Protein AF-A0A0B7BXH5-F1 (afdb_monomer_lite)

InterPro domains:
  IPR007225 Exocyst complex component EXOC6/Sec15 [PTHR12702] (1-119)
  IPR048359 Exocyst complex component EXOC6/Sec15, N-terminal domain [PF20651] (1-119)

Foldseek 3Di:
DVVVVVVVVVVVVVVVVVVVVVVVVVVVVVVVVVVVVVVCVVVVVVVVVVVVVVVVVVVVVVVVVVVVLVVLCVVLVVLVVVLVVCVVVVVVVVSVVSVVCSVPPRVVSNCPDPVVVVD

pLDDT: mean 88.5, std 13.23, range [43.56, 98.06]

Organism: NCBI:txid1028688

Radius of gyration: 40.21 Å; chains: 1; bounding box: 76×22×109 Å

Secondary structure (DSSP, 8-state):
-HHHHHHHHHHHHHHHHHHHHHHHHHHHHHHHHHHHHHHHHHHHHHHHHHHHHHHHHHHHHHHHHHHHHHHHHHHHHHHHHHHHHHHHTT-HHHHHHHHHHIIIIIGGGTTTSGGGGG-

Sequence (119 aa):
ERMCNYHYQGFIDSIRELQQVSGDATKLKGEIQGLNRELQASCDPLLSKGDQLVKCRKVQKNITLAIESLSLCLPVLEMYGKLQEQMKSKRYYPALKTLEQLEHTYLPRVINHWFSQTM

Structure (mmCIF, N/CA/C/O backbone):
data_AF-A0A0B7BXH5-F1
#
_entry.id   AF-A0A0B7BXH5-F1
#
loop_
_atom_site.group_PDB
_atom_site.id
_atom_site.type_symbol
_atom_site.label_atom_id
_atom_site.label_alt_id
_atom_site.label_comp_id
_atom_site.label_asym_id
_atom_site.label_entity_id
_atom_site.label_seq_id
_atom_site.pdbx_PDB_ins_code
_atom_site.Cartn_x
_atom_site.Cartn_y
_atom_site.Cartn_z
_atom_site.occupancy
_atom_site.B_iso_or_equiv
_atom_site.auth_seq_id
_atom_site.auth_comp_id
_atom_site.auth_asym_id
_atom_site.auth_atom_id
_atom_site.pdbx_PDB_model_num
ATOM 1 N N . GLU A 1 1 ? 47.115 6.999 -71.147 1.00 51.47 1 GLU A N 1
ATOM 2 C CA . GLU A 1 1 ? 46.696 5.774 -70.420 1.00 51.47 1 GLU A CA 1
ATOM 3 C C . GLU A 1 1 ? 46.815 5.849 -68.888 1.00 51.47 1 GLU A C 1
ATOM 5 O O . GLU A 1 1 ? 45.882 5.420 -68.224 1.00 51.47 1 GLU A O 1
ATOM 10 N N . ARG A 1 2 ? 47.859 6.453 -68.286 1.00 53.56 2 ARG A N 1
ATOM 11 C CA . ARG A 1 2 ? 47.980 6.580 -66.806 1.00 53.56 2 ARG A CA 1
ATOM 12 C C . ARG A 1 2 ? 46.852 7.363 -66.106 1.00 53.56 2 ARG A C 1
ATOM 14 O O . ARG A 1 2 ? 46.469 7.003 -65.002 1.00 53.56 2 ARG A O 1
ATOM 21 N N . MET A 1 3 ? 46.299 8.394 -66.749 1.00 49.88 3 MET A N 1
ATOM 22 C CA . MET A 1 3 ? 45.228 9.230 -66.176 1.00 49.88 3 MET A CA 1
ATOM 23 C C . MET A 1 3 ? 43.885 8.485 -66.069 1.00 49.88 3 MET A C 1
ATOM 25 O O . MET A 1 3 ? 43.172 8.638 -65.087 1.00 49.88 3 MET A O 1
ATOM 29 N N . CYS A 1 4 ? 43.573 7.615 -67.038 1.00 54.88 4 CYS A N 1
ATOM 30 C CA . CYS A 1 4 ? 42.344 6.815 -67.034 1.00 54.88 4 CYS A CA 1
ATOM 31 C C . CYS A 1 4 ? 42.382 5.742 -65.930 1.00 54.88 4 CYS A C 1
ATOM 33 O O . CYS A 1 4 ? 41.395 5.516 -65.241 1.00 54.88 4 CYS A O 1
ATOM 35 N N . ASN A 1 5 ? 43.559 5.151 -65.696 1.00 58.34 5 ASN A N 1
ATOM 36 C CA . ASN A 1 5 ? 43.758 4.133 -64.663 1.00 58.34 5 ASN A CA 1
ATOM 37 C C . ASN A 1 5 ? 43.652 4.708 -63.234 1.00 58.34 5 ASN A C 1
ATOM 39 O O . ASN A 1 5 ? 43.096 4.068 -62.351 1.00 58.34 5 ASN A O 1
ATOM 43 N N . TYR A 1 6 ? 44.121 5.944 -63.015 1.00 61.28 6 TYR A N 1
ATOM 44 C CA . TYR A 1 6 ? 44.012 6.626 -61.718 1.00 61.28 6 TYR A CA 1
ATOM 45 C C . TYR A 1 6 ? 42.555 6.936 -61.332 1.00 61.28 6 TYR A C 1
ATOM 47 O O . TYR A 1 6 ? 42.151 6.686 -60.199 1.00 61.28 6 TYR A O 1
ATOM 55 N N . HIS A 1 7 ? 41.742 7.414 -62.281 1.00 62.47 7 HIS A N 1
ATOM 56 C CA . HIS A 1 7 ? 40.323 7.691 -62.029 1.00 62.47 7 HIS A CA 1
ATOM 57 C C . HIS A 1 7 ? 39.491 6.417 -61.828 1.00 62.47 7 HIS A C 1
ATOM 59 O O . HIS A 1 7 ? 38.614 6.402 -60.967 1.00 62.47 7 HIS A O 1
ATOM 65 N N . TYR A 1 8 ? 39.788 5.337 -62.559 1.00 72.25 8 TYR A N 1
ATOM 66 C CA . TYR A 1 8 ? 39.148 4.038 -62.327 1.00 72.25 8 TYR A CA 1
ATOM 67 C C . TYR A 1 8 ? 39.527 3.440 -60.969 1.00 72.25 8 TYR A C 1
ATOM 69 O O . TYR A 1 8 ? 38.656 2.919 -60.279 1.00 72.25 8 TYR A O 1
ATOM 77 N N . GLN A 1 9 ? 40.790 3.557 -60.554 1.00 78.75 9 GLN A N 1
ATOM 78 C CA . GLN A 1 9 ? 41.232 3.060 -59.253 1.00 78.75 9 GLN A CA 1
ATOM 79 C C . GLN A 1 9 ? 40.578 3.832 -58.099 1.00 78.75 9 GLN A C 1
ATOM 81 O O . GLN A 1 9 ? 40.001 3.210 -57.215 1.00 78.75 9 GLN A O 1
ATOM 86 N N . GLY A 1 10 ? 40.561 5.170 -58.157 1.00 83.38 10 GLY A N 1
ATOM 87 C CA . GLY A 1 10 ? 39.881 5.990 -57.149 1.00 83.38 10 GLY A CA 1
ATOM 88 C C . GLY A 1 10 ? 38.379 5.700 -57.055 1.00 83.38 10 GLY A C 1
ATOM 89 O O . GLY A 1 10 ? 37.837 5.615 -55.958 1.00 83.38 10 GLY A O 1
ATOM 90 N N . PHE A 1 11 ? 37.711 5.461 -58.188 1.00 85.50 11 PHE A N 1
ATOM 91 C CA . PHE A 1 11 ? 36.307 5.040 -58.211 1.00 85.50 11 PHE A CA 1
ATOM 92 C C . PHE A 1 11 ? 36.093 3.657 -57.574 1.00 85.50 11 PHE A C 1
ATOM 94 O O . PHE A 1 11 ? 35.163 3.477 -56.788 1.00 85.50 11 PHE A O 1
ATOM 101 N N . ILE A 1 12 ? 36.961 2.687 -57.880 1.00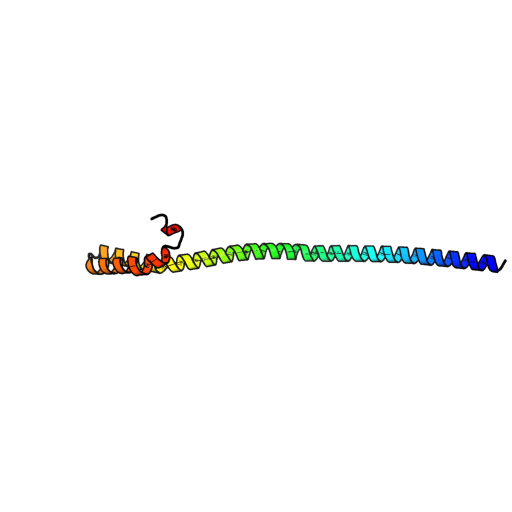 86.12 12 ILE A N 1
ATOM 102 C CA . ILE A 1 12 ? 36.919 1.345 -57.278 1.00 86.12 12 ILE A CA 1
ATOM 103 C C . ILE A 1 12 ? 37.140 1.424 -55.762 1.00 86.12 12 ILE A C 1
ATOM 105 O O . ILE A 1 12 ? 36.437 0.746 -55.011 1.00 86.12 12 ILE A O 1
ATOM 109 N N . ASP A 1 13 ? 38.072 2.259 -55.308 1.00 88.81 13 ASP A N 1
ATOM 110 C CA . ASP A 1 13 ? 38.368 2.432 -53.887 1.00 88.81 13 ASP A CA 1
ATOM 111 C C . ASP A 1 13 ? 37.196 3.105 -53.152 1.00 88.81 13 ASP A C 1
ATOM 113 O O . ASP A 1 13 ? 36.762 2.595 -52.120 1.00 88.81 13 ASP A O 1
ATOM 117 N N . SER A 1 14 ? 36.566 4.134 -53.735 1.00 91.62 14 SER A N 1
ATOM 118 C CA . SER A 1 14 ? 35.340 4.728 -53.176 1.00 91.62 14 SER A CA 1
ATOM 119 C C . SER A 1 14 ? 34.166 3.740 -53.105 1.00 91.62 14 SER A C 1
ATOM 121 O O . SER A 1 14 ? 33.393 3.770 -52.147 1.00 91.62 14 SER A O 1
ATOM 123 N N . ILE A 1 15 ? 34.019 2.833 -54.082 1.00 91.38 15 ILE A N 1
ATOM 124 C CA . ILE A 1 15 ? 32.999 1.770 -54.020 1.00 91.38 15 ILE A CA 1
ATOM 125 C C . ILE A 1 15 ? 33.296 0.795 -52.878 1.00 91.38 15 ILE A C 1
ATOM 127 O O . ILE A 1 15 ? 32.373 0.417 -52.153 1.00 91.38 15 ILE A O 1
ATOM 131 N N . ARG A 1 16 ? 34.558 0.385 -52.702 1.00 92.56 16 ARG A N 1
ATOM 132 C CA . ARG A 1 16 ? 34.954 -0.511 -51.604 1.00 92.56 16 ARG A CA 1
ATOM 133 C C . ARG A 1 16 ? 34.709 0.129 -50.241 1.00 92.56 16 ARG A C 1
ATOM 135 O O . ARG A 1 16 ? 34.159 -0.533 -49.365 1.00 92.56 16 ARG A O 1
ATOM 142 N N . GLU A 1 17 ? 35.049 1.405 -50.081 1.00 94.25 17 GLU A N 1
ATOM 143 C CA . GLU A 1 17 ? 34.768 2.158 -48.854 1.00 94.25 17 GLU A CA 1
ATOM 144 C C . GLU A 1 17 ? 33.264 2.229 -48.572 1.00 94.25 17 GLU A C 1
ATOM 146 O O . GLU A 1 17 ? 32.830 1.945 -47.457 1.00 94.25 17 GLU A O 1
ATOM 151 N N . LEU A 1 18 ? 32.438 2.519 -49.583 1.00 94.94 18 LEU A N 1
ATOM 152 C CA . LEU A 1 18 ? 30.984 2.562 -49.416 1.00 94.94 18 LEU A CA 1
ATOM 153 C C . LEU A 1 18 ? 30.401 1.187 -49.040 1.00 94.94 18 LEU A C 1
ATOM 155 O O . LEU A 1 18 ? 29.504 1.099 -48.199 1.00 94.94 18 LEU A O 1
ATOM 159 N N . GLN A 1 19 ? 30.921 0.107 -49.629 1.00 93.56 19 GLN A N 1
ATOM 160 C CA . GLN A 1 19 ? 30.547 -1.263 -49.268 1.00 93.56 19 GLN A CA 1
ATOM 161 C C . GLN A 1 19 ? 30.934 -1.594 -47.823 1.00 93.56 19 GLN A C 1
ATOM 163 O O . GLN A 1 19 ? 30.127 -2.182 -47.100 1.00 93.56 19 GLN A O 1
ATOM 168 N N . GLN A 1 20 ? 32.124 -1.182 -47.386 1.00 95.81 20 GLN A N 1
ATOM 169 C CA . GLN A 1 20 ? 32.566 -1.352 -46.004 1.00 95.81 20 GLN A CA 1
ATOM 170 C C . GLN A 1 20 ? 31.663 -0.580 -45.036 1.00 95.81 20 GLN A C 1
ATOM 172 O O . GLN A 1 20 ? 31.129 -1.176 -44.103 1.00 95.81 20 GLN A O 1
ATOM 177 N N . VAL A 1 21 ? 31.398 0.703 -45.304 1.00 96.88 21 VAL A N 1
ATOM 178 C CA . VAL A 1 21 ? 30.502 1.536 -44.484 1.00 96.88 21 VAL A CA 1
ATOM 179 C C . VAL A 1 21 ? 29.095 0.936 -44.416 1.00 96.88 21 VAL A C 1
ATOM 181 O O . VAL A 1 21 ? 28.471 0.932 -43.355 1.00 96.88 21 VAL A O 1
ATOM 184 N N . SER A 1 22 ? 28.586 0.381 -45.519 1.00 95.56 22 SER A N 1
ATOM 185 C CA . SER A 1 22 ? 27.293 -0.311 -45.532 1.00 95.56 22 SER A CA 1
ATOM 186 C C . SER A 1 22 ? 27.297 -1.580 -44.667 1.00 95.56 22 SER A C 1
ATOM 188 O O . SER A 1 22 ? 26.311 -1.845 -43.966 1.00 95.56 22 SER A O 1
ATOM 190 N N . GLY A 1 23 ? 28.393 -2.343 -44.682 1.00 96.38 23 GLY A N 1
ATOM 191 C CA . GLY A 1 23 ? 28.591 -3.502 -43.810 1.00 96.38 23 GLY A CA 1
ATOM 192 C C . GLY A 1 23 ? 28.631 -3.108 -42.333 1.00 96.38 23 GLY A C 1
ATOM 193 O O . GLY A 1 23 ? 27.884 -3.668 -41.525 1.00 96.38 23 GLY A O 1
ATOM 194 N N . ASP A 1 24 ? 29.416 -2.086 -41.999 1.00 96.75 24 ASP A N 1
ATOM 195 C CA . ASP A 1 24 ? 29.552 -1.562 -40.638 1.00 96.75 24 ASP A CA 1
ATOM 196 C C . ASP A 1 24 ? 28.221 -1.005 -40.112 1.00 96.75 24 ASP A C 1
ATOM 198 O O . ASP A 1 24 ? 27.814 -1.315 -38.990 1.00 96.75 24 ASP A O 1
ATOM 202 N N . ALA A 1 25 ? 27.472 -0.270 -40.940 1.00 97.06 25 ALA A N 1
ATOM 203 C CA . ALA A 1 25 ? 26.139 0.224 -40.592 1.00 97.06 25 ALA A CA 1
ATOM 204 C C . ALA A 1 25 ? 25.143 -0.920 -40.329 1.00 97.06 25 ALA A C 1
ATOM 206 O O . ALA A 1 25 ? 24.321 -0.841 -39.412 1.00 97.06 25 ALA A O 1
ATOM 207 N N . THR A 1 26 ? 25.223 -2.004 -41.106 1.00 96.88 26 THR A N 1
ATOM 208 C CA . THR A 1 26 ? 24.375 -3.190 -40.911 1.00 96.88 26 THR A CA 1
ATOM 209 C C . THR A 1 26 ? 24.718 -3.903 -39.606 1.00 96.88 26 THR A C 1
ATOM 211 O O . THR A 1 26 ? 23.812 -4.292 -38.863 1.00 96.88 26 THR A O 1
ATOM 214 N N . LYS A 1 27 ? 26.011 -4.024 -39.290 1.00 97.25 27 LYS A N 1
ATOM 215 C CA . LYS A 1 27 ? 26.484 -4.599 -38.028 1.00 97.25 27 LYS A CA 1
ATOM 216 C C . LYS A 1 27 ? 26.021 -3.770 -36.830 1.00 97.25 27 LYS 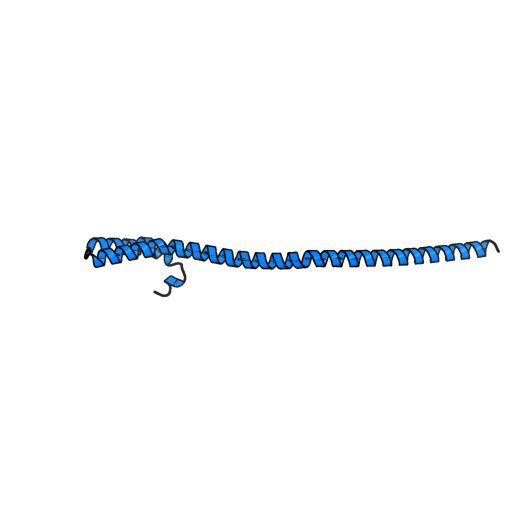A C 1
ATOM 218 O O . LYS A 1 27 ? 25.395 -4.321 -35.928 1.00 97.25 27 LYS A O 1
ATOM 223 N N . LEU A 1 28 ? 26.232 -2.454 -36.867 1.00 97.38 28 LEU A N 1
ATOM 224 C CA . LEU A 1 28 ? 25.794 -1.538 -35.813 1.00 97.38 28 LEU A CA 1
ATOM 225 C C . LEU A 1 28 ? 24.277 -1.612 -35.597 1.00 97.38 28 LEU A C 1
ATOM 227 O O . LEU A 1 28 ? 23.807 -1.669 -34.463 1.00 97.38 28 LEU A O 1
ATOM 231 N N . LYS A 1 29 ? 23.491 -1.670 -36.678 1.00 97.31 29 LYS A N 1
ATOM 232 C CA . LYS A 1 29 ? 22.039 -1.868 -36.585 1.00 97.31 29 LYS A CA 1
ATOM 233 C C . LYS A 1 29 ? 21.693 -3.178 -35.871 1.00 97.31 29 LYS A C 1
ATOM 235 O O . LYS A 1 29 ? 20.778 -3.186 -35.049 1.00 97.31 29 LYS A O 1
ATOM 240 N N . GLY A 1 30 ? 22.404 -4.264 -36.174 1.00 97.81 30 GLY A N 1
ATOM 241 C CA . GLY A 1 30 ? 22.240 -5.550 -35.495 1.00 97.81 30 GLY A CA 1
ATOM 242 C C . GLY A 1 30 ? 22.548 -5.466 -33.998 1.00 97.81 30 GLY A C 1
ATOM 243 O O . GLY A 1 30 ? 21.751 -5.934 -33.186 1.00 97.81 30 GLY A O 1
ATOM 244 N N . GLU A 1 31 ? 23.647 -4.807 -33.630 1.00 97.69 31 GLU A N 1
ATOM 245 C CA . GLU A 1 31 ? 24.043 -4.590 -32.232 1.00 97.69 31 GLU A CA 1
ATOM 246 C C . GLU A 1 31 ? 23.008 -3.753 -31.467 1.00 97.69 31 GLU A C 1
ATOM 248 O O . GLU A 1 31 ? 22.577 -4.150 -30.386 1.00 97.69 31 GLU A O 1
ATOM 253 N N . ILE A 1 32 ? 22.521 -2.654 -32.056 1.00 97.62 32 ILE A N 1
ATOM 254 C CA . ILE A 1 32 ? 21.464 -1.817 -31.461 1.00 97.62 32 ILE A CA 1
ATOM 255 C C . ILE A 1 32 ? 20.178 -2.627 -31.251 1.00 97.62 32 ILE A C 1
ATOM 257 O O . ILE A 1 32 ? 19.533 -2.515 -30.208 1.00 97.62 32 ILE A O 1
ATOM 261 N N . GLN A 1 33 ? 19.793 -3.458 -32.223 1.00 97.81 33 GLN A N 1
ATOM 262 C CA . GLN A 1 33 ? 18.615 -4.317 -32.095 1.00 97.81 33 GLN A CA 1
ATOM 263 C C . GLN A 1 33 ? 18.788 -5.382 -31.005 1.00 97.81 33 GLN A C 1
ATOM 265 O O . GLN A 1 33 ? 17.826 -5.661 -30.287 1.00 97.81 33 GLN A O 1
ATOM 270 N N . GLY A 1 34 ? 19.986 -5.958 -30.868 1.00 97.88 34 GLY A N 1
ATOM 271 C CA . GLY A 1 34 ? 20.328 -6.893 -29.794 1.00 97.88 34 GLY A CA 1
ATOM 272 C C . GLY A 1 34 ? 20.225 -6.236 -28.421 1.00 97.88 34 GLY A C 1
ATOM 273 O O . GLY A 1 34 ? 19.443 -6.687 -27.585 1.00 97.88 34 GLY A O 1
ATOM 274 N N . LEU A 1 35 ? 20.905 -5.101 -28.242 1.00 97.25 35 LEU A N 1
ATOM 275 C CA . LEU A 1 35 ? 20.880 -4.326 -27.002 1.00 97.25 35 LEU A CA 1
ATOM 276 C C . LEU A 1 35 ? 19.451 -3.921 -26.621 1.00 97.25 35 LEU A C 1
ATOM 278 O O . LEU A 1 35 ? 19.051 -4.051 -25.469 1.00 97.25 35 LEU A O 1
ATOM 282 N N . ASN A 1 36 ? 18.649 -3.469 -27.590 1.00 96.75 36 ASN A N 1
ATOM 283 C CA . ASN A 1 36 ? 17.257 -3.110 -27.337 1.00 96.75 36 ASN A CA 1
ATOM 284 C C . ASN A 1 36 ? 16.431 -4.310 -26.846 1.00 96.75 36 ASN A C 1
ATOM 286 O O . ASN A 1 36 ? 15.596 -4.147 -25.959 1.00 96.75 36 ASN A O 1
ATOM 290 N N . ARG A 1 37 ? 16.652 -5.515 -27.389 1.00 97.50 37 ARG A N 1
ATOM 291 C CA . ARG A 1 37 ? 15.957 -6.730 -26.925 1.00 97.50 37 ARG A CA 1
ATOM 292 C C . ARG A 1 37 ? 16.374 -7.113 -25.510 1.00 97.50 37 ARG A C 1
ATOM 294 O O . ARG A 1 37 ? 15.509 -7.445 -24.708 1.00 97.50 37 ARG A O 1
ATOM 301 N N . GLU A 1 38 ? 17.663 -7.046 -25.194 1.00 97.19 38 GLU A N 1
ATOM 302 C CA . GLU A 1 38 ? 18.171 -7.319 -23.842 1.00 97.19 38 GLU A CA 1
ATOM 303 C C . GLU A 1 38 ? 17.647 -6.298 -22.824 1.00 97.19 38 GLU A C 1
ATOM 305 O O . GLU A 1 38 ? 17.217 -6.655 -21.722 1.00 97.19 38 GLU A O 1
ATOM 310 N N . LEU A 1 39 ? 17.606 -5.023 -23.216 1.00 96.88 39 LEU A N 1
ATOM 311 C CA . LEU A 1 39 ? 17.037 -3.961 -22.398 1.00 96.88 39 LEU A CA 1
ATOM 312 C C . LEU A 1 39 ? 15.544 -4.200 -22.152 1.00 96.88 39 LEU A C 1
ATOM 314 O O . LEU A 1 39 ? 15.108 -4.163 -21.008 1.00 96.88 39 LEU A O 1
ATOM 318 N N . GLN A 1 40 ? 14.764 -4.516 -23.187 1.00 96.44 40 GLN A N 1
ATOM 319 C CA . GLN A 1 40 ? 13.341 -4.838 -23.029 1.00 96.44 40 GLN A CA 1
ATOM 320 C C . GLN A 1 40 ? 13.137 -6.065 -22.132 1.00 96.44 40 GLN A C 1
ATOM 322 O O . GLN A 1 40 ? 12.369 -6.001 -21.176 1.00 96.44 40 GLN A O 1
ATOM 327 N N . ALA A 1 41 ? 13.902 -7.137 -22.353 1.00 96.25 41 ALA A N 1
ATOM 328 C CA . ALA A 1 41 ? 13.822 -8.356 -21.551 1.00 96.25 41 ALA A CA 1
ATOM 329 C C . ALA A 1 41 ? 14.139 -8.126 -20.062 1.00 96.25 41 ALA A C 1
ATOM 331 O O . ALA A 1 41 ? 13.582 -8.812 -19.204 1.00 96.25 41 ALA A O 1
ATOM 332 N N . SER A 1 42 ? 15.009 -7.164 -19.738 1.00 95.69 42 SER A N 1
ATOM 333 C CA . SER A 1 42 ? 15.308 -6.785 -18.349 1.00 95.69 42 SER A CA 1
ATOM 334 C C . SER A 1 42 ? 14.312 -5.770 -17.767 1.00 95.69 42 SER A C 1
ATOM 336 O O . SER A 1 42 ? 13.993 -5.838 -16.577 1.00 95.69 42 SER A O 1
ATOM 338 N N . CYS A 1 43 ? 13.765 -4.870 -18.586 1.00 96.81 43 CYS A N 1
ATOM 339 C CA . CYS A 1 43 ? 12.775 -3.874 -18.175 1.00 96.81 43 CYS A CA 1
ATOM 340 C C . CYS A 1 43 ? 11.376 -4.464 -17.945 1.00 96.81 43 CYS A C 1
ATOM 342 O O . CYS A 1 43 ? 10.725 -4.093 -16.969 1.00 96.81 43 CYS A O 1
ATOM 344 N N . ASP A 1 44 ? 10.911 -5.389 -18.782 1.00 96.31 44 ASP A N 1
ATOM 345 C CA . ASP A 1 44 ? 9.574 -5.992 -18.685 1.00 96.31 44 ASP A CA 1
ATOM 346 C C . ASP A 1 44 ? 9.252 -6.590 -17.298 1.00 96.31 44 ASP A C 1
ATOM 348 O O . ASP A 1 44 ? 8.217 -6.242 -16.710 1.00 96.31 44 ASP A O 1
ATOM 352 N N . PRO A 1 45 ? 10.110 -7.442 -16.695 1.00 96.12 45 PRO A N 1
ATOM 353 C CA . PRO A 1 45 ? 9.848 -7.957 -15.355 1.00 96.12 45 PRO A CA 1
ATOM 354 C C . PRO A 1 45 ? 9.900 -6.853 -14.293 1.00 96.12 45 PRO A C 1
ATOM 356 O O . PRO A 1 45 ? 9.145 -6.916 -13.319 1.00 96.12 45 PRO A O 1
ATOM 359 N N . LEU A 1 46 ? 10.743 -5.830 -14.471 1.00 96.88 46 LEU A N 1
ATOM 360 C CA . LEU A 1 46 ? 10.830 -4.699 -13.548 1.00 96.88 46 LEU A CA 1
ATOM 361 C C . LEU A 1 46 ? 9.545 -3.863 -13.565 1.00 96.88 46 LEU A C 1
ATOM 363 O O . LEU A 1 46 ? 9.031 -3.526 -12.498 1.00 96.88 46 LEU A O 1
ATOM 367 N N . LEU A 1 47 ? 8.990 -3.588 -14.747 1.00 96.81 47 LEU A N 1
ATOM 368 C CA . LEU A 1 47 ? 7.707 -2.897 -14.903 1.00 96.81 47 LEU A CA 1
ATOM 369 C C . LEU A 1 47 ? 6.573 -3.697 -14.255 1.00 96.81 47 LEU A C 1
ATOM 371 O O . LEU A 1 47 ? 5.820 -3.157 -13.444 1.00 96.81 47 LEU A O 1
ATOM 375 N N . SER A 1 48 ? 6.523 -5.010 -14.504 1.00 96.69 48 SER A N 1
ATOM 376 C CA . SER A 1 48 ? 5.547 -5.908 -13.871 1.00 96.69 48 SER A CA 1
ATOM 377 C C . SER A 1 48 ? 5.651 -5.899 -12.338 1.00 96.69 48 SER A C 1
ATOM 379 O O . SER A 1 48 ? 4.639 -5.846 -11.628 1.00 96.69 48 SER A O 1
ATOM 381 N N . LYS A 1 49 ? 6.873 -5.891 -11.790 1.00 97.06 49 LYS A N 1
ATOM 382 C CA . LYS A 1 49 ? 7.099 -5.753 -10.342 1.00 97.06 49 LYS A CA 1
ATOM 383 C C . LYS A 1 49 ? 6.713 -4.372 -9.819 1.00 97.06 49 LYS A C 1
ATOM 385 O O . LYS A 1 49 ? 6.153 -4.290 -8.725 1.00 97.06 49 LYS A O 1
ATOM 390 N N . GLY A 1 50 ? 6.947 -3.317 -10.594 1.00 97.75 50 GLY A N 1
ATOM 391 C CA . GLY A 1 50 ? 6.474 -1.965 -10.302 1.00 97.75 50 GLY A CA 1
ATOM 392 C C . GLY A 1 50 ? 4.953 -1.913 -10.151 1.00 97.75 50 GLY A C 1
ATOM 393 O O . GLY A 1 50 ? 4.452 -1.440 -9.129 1.00 97.75 50 GLY A O 1
ATOM 394 N N . ASP A 1 51 ? 4.215 -2.500 -11.092 1.00 97.56 51 ASP A N 1
ATOM 395 C CA . ASP A 1 51 ? 2.750 -2.572 -11.036 1.00 97.56 51 ASP A CA 1
ATOM 396 C C . ASP A 1 51 ? 2.248 -3.369 -9.827 1.00 97.56 51 ASP A C 1
ATOM 398 O O . ASP A 1 51 ? 1.302 -2.962 -9.140 1.00 97.56 51 ASP A O 1
ATOM 402 N N . GLN A 1 52 ? 2.894 -4.500 -9.524 1.00 97.38 52 GLN A N 1
ATOM 403 C CA . GLN A 1 52 ? 2.594 -5.288 -8.322 1.00 97.38 52 GLN A CA 1
ATOM 404 C C . GLN A 1 52 ? 2.825 -4.469 -7.047 1.00 97.38 52 GLN A C 1
ATOM 406 O O . GLN A 1 52 ? 1.992 -4.503 -6.137 1.00 97.38 52 GLN A O 1
ATOM 411 N N . LEU A 1 53 ? 3.909 -3.693 -6.985 1.00 98.06 53 LEU A N 1
ATOM 412 C CA . LEU A 1 53 ? 4.218 -2.835 -5.845 1.00 98.06 53 LEU A CA 1
ATOM 413 C C . LEU A 1 53 ? 3.171 -1.731 -5.666 1.00 98.06 53 LEU A C 1
ATOM 415 O O . LEU A 1 53 ? 2.731 -1.490 -4.541 1.00 98.06 53 LEU A O 1
ATOM 419 N N . VAL A 1 54 ? 2.727 -1.089 -6.750 1.00 97.88 54 VAL A N 1
ATOM 420 C CA . VAL A 1 54 ? 1.665 -0.069 -6.696 1.00 97.88 54 VAL A CA 1
ATOM 421 C C . VAL A 1 54 ? 0.362 -0.670 -6.161 1.00 97.88 54 VAL A C 1
ATOM 423 O O . VAL A 1 54 ? -0.257 -0.099 -5.257 1.00 97.88 54 VAL A O 1
ATOM 426 N N . LYS A 1 55 ? -0.032 -1.854 -6.650 1.00 97.56 55 LYS A N 1
ATOM 427 C CA . LYS A 1 55 ? -1.211 -2.577 -6.143 1.00 97.56 55 LYS A CA 1
ATOM 428 C C . LYS A 1 55 ? -1.064 -2.920 -4.659 1.00 97.56 55 LYS A C 1
ATOM 430 O O . LYS A 1 55 ? -1.986 -2.665 -3.885 1.00 97.56 55 LYS A O 1
ATOM 435 N N . CYS A 1 56 ? 0.097 -3.429 -4.252 1.00 97.81 56 CYS A N 1
ATOM 436 C CA . CYS A 1 56 ? 0.386 -3.764 -2.859 1.00 97.81 56 CYS A CA 1
ATOM 437 C C . CYS A 1 56 ? 0.296 -2.529 -1.948 1.00 97.81 56 CYS A C 1
ATOM 439 O O . CYS A 1 56 ? -0.384 -2.569 -0.926 1.00 97.81 56 CYS A O 1
ATOM 441 N N . ARG A 1 57 ? 0.866 -1.389 -2.361 1.00 97.88 57 ARG A N 1
ATOM 442 C CA . ARG A 1 57 ? 0.770 -0.119 -1.618 1.00 97.88 57 ARG A CA 1
ATOM 443 C C . ARG A 1 57 ? -0.667 0.373 -1.469 1.00 97.88 57 ARG A C 1
ATOM 445 O O . ARG A 1 57 ? -1.019 0.908 -0.420 1.00 97.88 57 ARG A O 1
ATOM 452 N N . LYS A 1 58 ? -1.517 0.179 -2.484 1.00 97.81 58 LYS A N 1
ATOM 453 C CA . LYS A 1 58 ? -2.948 0.502 -2.381 1.00 97.81 58 LYS A CA 1
ATOM 454 C C . LYS A 1 58 ? -3.633 -0.357 -1.316 1.00 97.81 58 LYS A C 1
ATOM 456 O O . LYS A 1 58 ? -4.362 0.176 -0.485 1.00 97.81 58 LYS A O 1
ATOM 461 N N . VAL A 1 59 ? -3.370 -1.664 -1.317 1.00 97.88 59 VAL A N 1
ATOM 462 C CA . VAL A 1 59 ? -3.901 -2.585 -0.299 1.00 97.88 59 VAL A CA 1
ATOM 463 C C . VAL A 1 59 ? -3.386 -2.210 1.089 1.00 97.88 59 VAL A C 1
ATOM 465 O O . VAL A 1 59 ? -4.183 -2.089 2.011 1.00 97.88 59 VAL A O 1
ATOM 468 N N . GLN A 1 60 ? -2.090 -1.933 1.228 1.00 97.94 60 GLN A N 1
ATOM 469 C CA . GLN A 1 60 ? -1.492 -1.483 2.483 1.00 97.94 60 GLN A CA 1
ATOM 470 C C . GLN A 1 60 ? -2.169 -0.214 3.009 1.00 97.94 60 GLN A C 1
ATOM 472 O O . GLN A 1 60 ? -2.549 -0.174 4.174 1.00 97.94 60 GLN A O 1
ATOM 477 N N . LYS A 1 61 ? -2.391 0.793 2.153 1.00 97.75 61 LYS A N 1
ATOM 478 C CA . LYS A 1 61 ? -3.104 2.018 2.538 1.00 97.75 61 LYS A CA 1
ATOM 479 C C . LYS A 1 61 ? -4.515 1.713 3.044 1.00 97.75 61 LYS A C 1
ATOM 481 O O . LYS A 1 61 ? -4.921 2.253 4.067 1.00 97.75 61 LYS A O 1
ATOM 486 N N . ASN A 1 62 ? -5.248 0.837 2.358 1.00 96.50 62 ASN A N 1
ATOM 487 C CA . ASN A 1 62 ? -6.584 0.430 2.794 1.00 96.50 62 ASN A CA 1
ATOM 488 C C . ASN A 1 62 ? -6.546 -0.282 4.155 1.00 96.50 62 ASN A C 1
ATOM 490 O O . ASN A 1 62 ? -7.397 -0.018 4.999 1.00 96.50 62 ASN A O 1
ATOM 494 N N . ILE A 1 63 ? -5.551 -1.145 4.380 1.00 97.19 63 ILE A N 1
ATOM 495 C CA . ILE A 1 63 ? -5.347 -1.828 5.664 1.00 97.19 63 ILE A CA 1
ATOM 496 C C . ILE A 1 63 ? -5.063 -0.808 6.771 1.00 97.19 63 ILE A C 1
ATOM 498 O O . ILE A 1 63 ? -5.696 -0.875 7.819 1.00 97.19 63 ILE A O 1
ATOM 502 N N . THR A 1 64 ? -4.173 0.161 6.545 1.00 96.69 64 THR A N 1
ATOM 503 C CA . THR A 1 64 ? -3.882 1.220 7.523 1.00 96.69 64 THR A CA 1
ATOM 504 C C . THR A 1 64 ? -5.140 2.011 7.884 1.00 96.69 64 THR A C 1
ATOM 506 O O . THR A 1 64 ? -5.445 2.146 9.064 1.00 96.69 64 THR A O 1
ATOM 509 N N . LEU A 1 65 ? -5.926 2.441 6.890 1.00 92.44 65 LEU A N 1
ATOM 510 C CA . LEU A 1 65 ? -7.183 3.165 7.127 1.00 92.44 65 LEU A CA 1
ATOM 511 C C . LEU A 1 65 ? -8.205 2.326 7.914 1.00 92.44 65 LEU A C 1
ATOM 513 O O . LEU A 1 65 ? -8.933 2.854 8.758 1.00 92.44 65 LEU A O 1
ATOM 517 N N . ALA A 1 66 ? -8.263 1.017 7.653 1.00 92.25 66 ALA A N 1
ATOM 518 C CA . ALA A 1 66 ? -9.112 0.103 8.406 1.00 92.25 66 ALA A CA 1
ATOM 519 C C . ALA A 1 66 ? -8.641 -0.033 9.861 1.00 92.25 66 ALA A C 1
ATOM 521 O O . ALA A 1 66 ? -9.465 0.042 10.769 1.00 92.25 66 ALA A O 1
ATOM 522 N N . ILE A 1 67 ? -7.333 -0.172 10.097 1.00 94.62 67 ILE A N 1
ATOM 523 C CA . ILE A 1 67 ? -6.753 -0.233 11.448 1.00 94.62 67 ILE A CA 1
ATOM 524 C C . ILE A 1 67 ? -7.050 1.054 12.219 1.00 94.62 67 ILE A C 1
ATOM 526 O O . ILE A 1 67 ? -7.486 0.985 13.367 1.00 94.62 67 ILE A O 1
ATOM 530 N N . GLU A 1 68 ? -6.863 2.218 11.599 1.00 91.12 68 GLU A N 1
ATOM 531 C CA . GLU A 1 68 ? -7.163 3.517 12.211 1.00 91.12 68 GLU A CA 1
ATOM 532 C C . GLU A 1 68 ? -8.646 3.626 12.587 1.00 91.12 68 GLU A C 1
ATOM 534 O O . GLU A 1 68 ? -8.976 3.966 13.724 1.00 91.12 68 GLU A O 1
ATOM 539 N N . SER A 1 69 ? -9.543 3.244 11.673 1.00 88.31 69 SER A N 1
ATOM 540 C CA . SER A 1 69 ? -10.992 3.252 11.920 1.00 88.31 69 SER A CA 1
ATOM 541 C C . SER A 1 69 ? -11.388 2.295 13.051 1.00 88.31 69 SER A C 1
ATOM 543 O O . SER A 1 69 ? -12.172 2.657 13.927 1.00 88.31 69 SER A O 1
ATOM 545 N N . LEU A 1 70 ? -10.825 1.083 13.081 1.00 89.94 70 LEU A N 1
ATOM 546 C CA . LEU A 1 70 ? -11.077 0.108 14.147 1.00 89.94 70 LEU A CA 1
ATOM 547 C C . LEU A 1 70 ? -10.538 0.588 15.498 1.00 89.94 70 LEU A C 1
ATOM 549 O O . LEU A 1 70 ? -11.207 0.433 16.518 1.00 89.94 70 LEU A O 1
ATOM 553 N N . SER A 1 71 ? -9.366 1.221 15.502 1.00 91.12 71 SER A N 1
ATOM 554 C CA . SER A 1 71 ? -8.746 1.776 16.711 1.00 91.12 71 SER A CA 1
ATOM 555 C C . SER A 1 71 ? -9.594 2.893 17.320 1.00 91.12 71 SER A C 1
ATOM 557 O O . SER A 1 71 ? -9.696 2.991 18.541 1.00 91.12 71 SER A O 1
ATOM 559 N N . LEU A 1 72 ? -10.259 3.699 16.486 1.00 88.38 72 LEU A N 1
ATOM 560 C CA . LEU A 1 72 ? -11.220 4.707 16.941 1.00 88.38 72 LEU A CA 1
ATOM 561 C C . LEU A 1 72 ? -12.489 4.084 17.543 1.00 88.38 72 LEU A C 1
ATOM 563 O O . LEU A 1 72 ? -13.048 4.634 18.491 1.00 88.38 72 LEU A O 1
ATOM 567 N N . CYS A 1 73 ? -12.926 2.931 17.029 1.00 88.69 73 CYS A N 1
ATOM 568 C CA . CYS A 1 73 ? -14.115 2.229 17.520 1.00 88.69 73 CYS A CA 1
ATOM 569 C C . CYS A 1 73 ? -13.877 1.469 18.829 1.00 88.69 73 CYS A C 1
ATOM 571 O O . CYS A 1 73 ? -14.810 1.306 19.614 1.00 88.69 73 CYS A O 1
ATOM 573 N N . L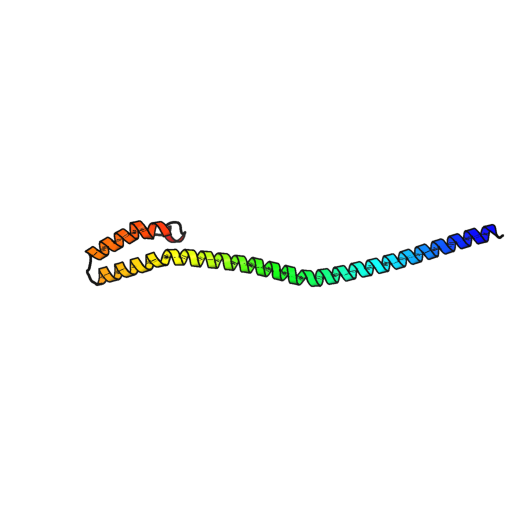EU A 1 74 ? -12.650 1.006 19.080 1.00 91.62 74 LEU A N 1
ATOM 574 C CA . LEU A 1 74 ? -12.302 0.209 20.259 1.00 91.62 74 LEU A CA 1
ATOM 575 C C . LEU A 1 74 ? -12.764 0.837 21.594 1.00 91.62 74 LEU A C 1
ATOM 577 O O . LEU A 1 74 ? -13.508 0.172 22.316 1.00 91.62 74 LEU A O 1
ATOM 581 N N . PRO A 1 75 ? -12.450 2.109 21.917 1.00 90.75 75 PRO A N 1
ATOM 582 C CA . PRO A 1 75 ? -12.896 2.714 23.172 1.00 90.75 75 PRO A CA 1
ATOM 583 C C . PRO A 1 75 ? -14.421 2.877 23.256 1.00 90.75 75 PRO A C 1
ATOM 585 O O . PRO A 1 75 ? -14.980 2.829 24.350 1.00 90.75 75 PRO A O 1
ATOM 588 N N . VAL A 1 76 ? -15.116 3.043 22.123 1.00 91.25 76 VAL A N 1
ATOM 589 C CA . VAL A 1 76 ? -16.590 3.081 22.092 1.00 91.25 76 VAL A CA 1
ATOM 590 C C . VAL A 1 76 ? -17.152 1.726 22.516 1.00 91.25 76 VAL A C 1
ATOM 592 O O . VAL A 1 76 ? -18.036 1.665 23.370 1.00 91.25 76 VAL A O 1
ATOM 595 N N . LEU A 1 77 ? -16.615 0.641 21.951 1.00 91.12 77 LEU A N 1
ATOM 596 C CA . LEU A 1 77 ? -17.036 -0.726 22.255 1.00 91.12 77 LEU A CA 1
ATOM 597 C C . LEU A 1 77 ? -16.730 -1.108 23.707 1.00 91.12 77 LEU A C 1
ATOM 599 O O . LEU A 1 77 ? -17.579 -1.698 24.372 1.00 91.12 77 LEU A O 1
ATOM 603 N N . GLU A 1 78 ? -15.561 -0.730 24.224 1.00 92.75 78 GLU A N 1
ATOM 604 C CA . GLU A 1 78 ? -15.190 -0.954 25.626 1.00 92.75 78 GLU A CA 1
ATOM 605 C C . GLU A 1 78 ? -16.136 -0.226 26.590 1.00 92.75 78 GLU A C 1
ATOM 607 O O . GLU A 1 78 ? -16.650 -0.821 27.543 1.00 92.75 78 GLU A O 1
ATOM 612 N N . MET A 1 79 ? -16.422 1.051 26.325 1.00 91.25 79 MET A N 1
ATOM 613 C CA . MET A 1 79 ? -17.330 1.848 27.152 1.00 91.25 79 MET A CA 1
ATOM 614 C C . MET A 1 79 ? -18.774 1.347 27.070 1.00 91.25 79 MET A C 1
ATOM 616 O O . MET A 1 79 ? -19.468 1.304 28.089 1.00 91.25 79 MET A O 1
ATOM 620 N N . TYR A 1 80 ? -19.215 0.903 25.892 1.00 92.50 80 TYR A N 1
ATOM 621 C CA . TYR A 1 80 ? -20.512 0.255 25.724 1.00 92.50 80 TYR A CA 1
ATOM 622 C C . TYR A 1 80 ? -20.592 -1.078 26.488 1.00 92.50 80 TYR A C 1
ATOM 624 O O . TYR A 1 80 ? -21.580 -1.339 27.175 1.00 92.50 80 TYR A O 1
ATOM 632 N N . GLY A 1 81 ? -19.537 -1.896 26.451 1.00 94.00 81 GLY A N 1
ATOM 633 C CA . GLY A 1 81 ? -19.447 -3.125 27.245 1.00 94.00 81 GLY A CA 1
ATOM 634 C C . GLY A 1 81 ? -19.550 -2.849 28.748 1.00 94.00 81 GLY A C 1
ATOM 635 O O . GLY A 1 81 ? -20.342 -3.484 29.450 1.00 94.00 81 GLY A O 1
ATOM 636 N N . LYS A 1 82 ? -18.834 -1.828 29.231 1.00 94.31 82 LYS A N 1
ATOM 637 C CA . LYS A 1 82 ? -18.914 -1.361 30.623 1.00 94.31 82 LYS A CA 1
ATOM 638 C C . LYS A 1 82 ? -20.326 -0.902 31.001 1.00 94.31 82 LYS A C 1
ATOM 640 O O . LYS A 1 82 ? -20.810 -1.245 32.081 1.00 94.31 82 LYS A O 1
ATOM 645 N N . LEU A 1 83 ? -20.998 -0.159 30.120 1.00 94.44 83 LEU A N 1
ATOM 646 C CA . LEU A 1 83 ? -22.386 0.264 30.313 1.00 94.44 83 LEU A CA 1
ATOM 647 C C . LEU A 1 83 ? -23.310 -0.954 30.466 1.00 94.44 83 LEU A C 1
ATOM 649 O O . LEU A 1 83 ? -24.085 -1.023 31.423 1.00 94.44 83 LEU A O 1
ATOM 653 N N . GLN A 1 84 ? -23.196 -1.939 29.571 1.00 95.12 84 GLN A N 1
ATOM 654 C CA . GLN A 1 84 ? -23.996 -3.164 29.641 1.00 95.12 84 GLN A CA 1
ATOM 655 C C . GLN A 1 84 ? -23.779 -3.924 30.960 1.00 95.12 84 GLN A C 1
ATOM 657 O O . GLN A 1 84 ? -24.741 -4.414 31.554 1.00 95.12 84 GLN A O 1
ATOM 662 N N . GLU A 1 85 ? -22.542 -4.012 31.452 1.00 96.19 85 GLU A N 1
ATOM 663 C CA . GLU A 1 85 ? -22.230 -4.675 32.723 1.00 96.19 85 GLU A CA 1
ATOM 664 C C . GLU A 1 85 ? -22.812 -3.930 33.936 1.00 96.19 85 GLU A C 1
ATOM 666 O O . GLU A 1 85 ? -23.386 -4.547 34.843 1.00 96.19 85 GLU A O 1
ATOM 671 N N . GLN A 1 86 ? -22.737 -2.596 33.938 1.00 94.75 86 GLN A N 1
ATOM 672 C CA . GLN A 1 86 ? -23.343 -1.764 34.982 1.00 94.75 86 GLN A CA 1
ATOM 673 C C . GLN A 1 86 ? -24.870 -1.898 34.999 1.00 94.75 86 GLN A C 1
ATOM 675 O O . GLN A 1 86 ? -25.458 -2.006 36.081 1.00 94.75 86 GLN A O 1
ATOM 680 N N . MET A 1 87 ? -25.505 -1.957 33.823 1.00 93.00 87 MET A N 1
ATOM 681 C CA . MET A 1 87 ? -26.944 -2.201 33.694 1.00 93.00 87 MET A CA 1
ATOM 682 C C . MET A 1 87 ? -27.334 -3.589 34.214 1.00 93.00 87 MET A C 1
ATOM 684 O O . MET A 1 87 ? -28.260 -3.695 35.019 1.00 93.00 87 MET A O 1
ATOM 688 N N . LYS A 1 88 ? -26.595 -4.645 33.839 1.00 95.62 88 LYS A N 1
ATOM 689 C CA . LYS A 1 88 ? -26.811 -6.013 34.356 1.00 95.62 88 LYS A CA 1
ATOM 690 C C . LYS A 1 88 ? -26.668 -6.084 35.877 1.00 95.62 88 LYS A C 1
ATOM 692 O O . LYS A 1 88 ? -27.451 -6.754 36.545 1.00 95.62 88 LYS A O 1
ATOM 697 N N . SER A 1 89 ? -25.718 -5.333 36.428 1.00 95.69 89 SER A N 1
ATOM 698 C CA . SER A 1 89 ? -25.471 -5.233 37.871 1.00 95.69 89 SER A CA 1
ATOM 699 C C . SER A 1 89 ? -26.454 -4.307 38.607 1.00 95.69 89 SER A C 1
ATOM 701 O O . SER A 1 89 ? -26.254 -4.035 39.790 1.00 95.69 89 SER A O 1
ATOM 703 N N . LYS A 1 90 ? -27.490 -3.783 37.926 1.00 94.56 90 LYS A N 1
ATOM 704 C CA . LYS A 1 90 ? -28.485 -2.820 38.446 1.00 94.56 90 LYS A CA 1
ATOM 705 C C . LYS A 1 90 ? -27.879 -1.530 39.021 1.00 94.56 90 LYS A C 1
ATOM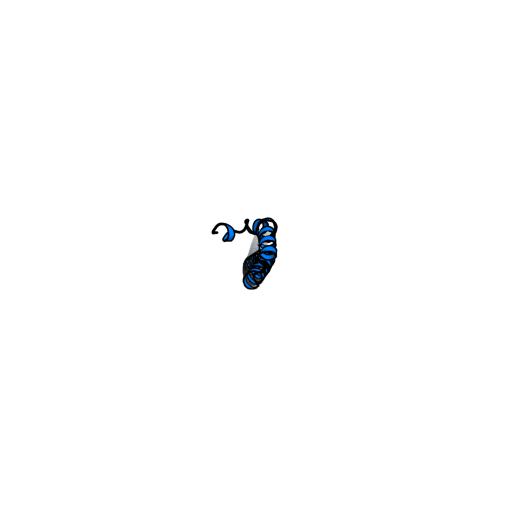 707 O O . LYS A 1 90 ? -28.510 -0.825 39.807 1.00 94.56 90 LYS A O 1
ATOM 712 N N . ARG A 1 91 ? -26.653 -1.183 38.617 1.00 93.50 91 ARG A N 1
ATOM 713 C CA . ARG A 1 91 ? -25.967 0.060 39.000 1.00 93.50 91 ARG A CA 1
ATOM 714 C C . ARG A 1 91 ? -26.362 1.174 38.032 1.00 93.50 91 ARG A C 1
ATOM 716 O O . ARG A 1 91 ? -25.544 1.640 37.242 1.00 93.50 91 ARG A O 1
ATOM 723 N N . TYR A 1 92 ? -27.625 1.593 38.091 1.00 92.25 92 TYR A N 1
ATOM 724 C CA . TYR A 1 92 ? -28.202 2.513 37.104 1.00 92.25 92 TYR A CA 1
ATOM 725 C C . TYR A 1 92 ? -27.569 3.905 37.110 1.00 92.25 92 TYR A C 1
ATOM 727 O O . TYR A 1 92 ? -27.382 4.483 36.050 1.00 92.25 92 TYR A O 1
ATOM 735 N N . TYR A 1 93 ? -27.175 4.427 38.273 1.00 92.94 93 TYR A N 1
ATOM 736 C CA . TYR A 1 93 ? -26.538 5.744 38.342 1.00 92.94 93 TYR A CA 1
ATOM 737 C C . TYR A 1 93 ? -25.138 5.765 37.682 1.00 92.94 93 TYR A C 1
ATOM 739 O O . TYR A 1 93 ? -24.908 6.596 36.802 1.00 92.94 93 TYR A O 1
ATOM 747 N N . PRO A 1 94 ? -24.217 4.821 37.984 1.00 93.06 94 PRO A N 1
ATOM 748 C CA . PRO A 1 94 ? -22.979 4.663 37.214 1.00 93.06 94 PRO A CA 1
ATOM 749 C C . PRO A 1 94 ? -23.191 4.379 35.722 1.00 93.06 94 PRO A C 1
ATOM 751 O O . PRO A 1 94 ? -22.412 4.872 34.905 1.00 93.06 94 PRO A O 1
ATOM 754 N N . ALA A 1 95 ? -24.230 3.611 35.373 1.00 94.50 95 ALA A N 1
ATOM 755 C CA . ALA A 1 95 ? -24.610 3.357 33.984 1.00 94.50 95 ALA A CA 1
ATOM 756 C C . ALA A 1 95 ? -24.986 4.656 33.264 1.00 94.50 95 ALA A C 1
ATOM 758 O O . ALA A 1 95 ? -24.439 4.939 32.204 1.00 94.50 95 ALA A O 1
ATOM 759 N N . LEU A 1 96 ? -25.827 5.494 33.874 1.00 93.44 96 LEU A N 1
ATOM 760 C CA . LEU A 1 96 ? -26.235 6.777 33.301 1.00 93.44 96 LEU A CA 1
ATOM 761 C C . LEU A 1 96 ? -25.028 7.689 33.039 1.00 93.44 96 LEU A C 1
ATOM 763 O O . LEU A 1 96 ? -24.894 8.248 31.957 1.00 93.44 96 LEU A O 1
ATOM 767 N N . LYS A 1 97 ? -24.096 7.761 33.997 1.00 93.25 97 LYS A N 1
ATOM 768 C CA . LYS A 1 97 ? -22.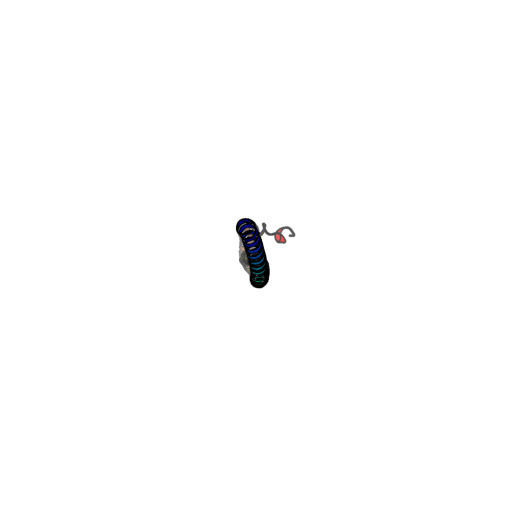864 8.550 33.851 1.00 93.25 97 LYS A CA 1
ATOM 769 C C . LYS A 1 97 ? -21.942 8.008 32.751 1.00 93.25 97 LYS A C 1
ATOM 771 O O . LYS A 1 97 ? -21.275 8.767 32.057 1.00 93.25 97 LYS A O 1
ATOM 776 N N . THR A 1 98 ? -21.891 6.686 32.591 1.00 91.69 98 THR A N 1
ATOM 777 C CA . THR A 1 98 ? -21.105 6.033 31.531 1.00 91.69 98 THR A CA 1
ATOM 778 C C . THR A 1 98 ? -21.739 6.266 30.157 1.00 91.69 98 THR A C 1
ATOM 780 O O . THR A 1 98 ? -21.011 6.477 29.190 1.00 91.69 98 THR A O 1
ATOM 783 N N . LEU A 1 99 ? -23.074 6.292 30.077 1.00 91.94 99 LEU A N 1
ATOM 784 C CA . LEU A 1 99 ? -23.825 6.631 28.867 1.00 91.94 99 LEU A CA 1
ATOM 785 C C . LEU A 1 99 ? -23.596 8.091 28.446 1.00 91.94 99 LEU A C 1
ATOM 787 O O . LEU A 1 99 ? -23.265 8.336 27.292 1.00 91.94 99 LEU A O 1
ATOM 791 N N . GLU A 1 100 ? -23.682 9.035 29.384 1.00 90.81 100 GLU A N 1
ATOM 792 C CA . GLU A 1 100 ? -23.394 10.456 29.135 1.00 90.81 100 GLU A CA 1
ATOM 793 C C . GLU A 1 100 ? -21.971 10.645 28.580 1.00 90.81 100 GLU A C 1
ATOM 795 O O . GLU A 1 100 ? -21.752 11.322 27.574 1.00 90.81 100 GLU A O 1
ATOM 800 N N . GLN A 1 101 ? -20.987 9.965 29.178 1.00 89.12 101 GLN A N 1
ATOM 801 C CA . GLN A 1 101 ? -19.607 10.006 28.701 1.00 89.12 101 GLN A CA 1
ATOM 802 C C . GLN A 1 101 ? -19.455 9.388 27.298 1.00 89.12 101 GLN A C 1
ATOM 804 O O . GLN A 1 101 ? -18.709 9.917 26.469 1.00 89.12 101 GLN A O 1
ATOM 809 N N . LEU A 1 102 ? -20.151 8.282 27.017 1.00 90.25 102 LEU A N 1
ATOM 810 C CA . LEU A 1 102 ? -20.166 7.641 25.699 1.00 90.25 102 LEU A CA 1
ATOM 811 C C . LEU A 1 102 ? -20.690 8.606 24.628 1.00 90.25 102 LEU A C 1
ATOM 813 O O . LEU A 1 102 ? -20.040 8.785 23.596 1.00 90.25 102 LEU A O 1
ATOM 817 N N . GLU A 1 103 ? -21.811 9.266 24.908 1.00 87.00 103 GLU A N 1
ATOM 818 C CA . GLU A 1 103 ? -22.487 10.183 23.993 1.00 87.00 103 GLU A CA 1
ATOM 819 C C . GLU A 1 103 ? -21.687 11.460 23.732 1.00 87.00 103 GLU A C 1
ATOM 821 O O . GLU A 1 103 ? -21.572 11.890 22.589 1.00 87.00 103 GLU A O 1
ATOM 826 N N . HIS A 1 104 ? -21.102 12.063 24.768 1.00 86.56 104 HIS A N 1
ATOM 827 C CA . HIS A 1 104 ? -20.472 13.381 24.637 1.00 86.56 104 HIS A CA 1
ATOM 828 C C . HIS A 1 104 ? -18.978 13.315 24.295 1.00 86.56 104 HIS A C 1
ATOM 830 O O . HIS A 1 104 ? -18.427 14.278 23.766 1.00 86.56 104 HIS A O 1
ATOM 836 N N . THR A 1 105 ? -18.298 12.199 24.585 1.00 85.50 105 THR A N 1
ATOM 837 C CA . THR A 1 105 ? -16.838 12.085 24.389 1.00 85.50 105 THR A CA 1
ATOM 838 C C . THR A 1 105 ? -16.454 11.132 23.263 1.00 85.50 105 THR A C 1
ATOM 840 O O . THR A 1 105 ? -15.560 11.438 22.473 1.00 85.50 105 THR A O 1
ATOM 843 N N . TYR A 1 106 ? -17.092 9.962 23.184 1.00 84.00 106 TYR A N 1
ATOM 844 C CA . TYR A 1 106 ? -16.607 8.862 22.346 1.00 84.00 106 TYR A CA 1
ATOM 845 C C . TYR A 1 106 ? -17.358 8.743 21.013 1.00 84.00 106 TYR A C 1
ATOM 847 O O . TYR A 1 106 ? -16.708 8.609 19.978 1.00 84.00 106 TYR A O 1
ATOM 855 N N . LEU A 1 107 ? -18.689 8.874 20.997 1.00 84.19 107 LEU A N 1
ATOM 856 C CA . LEU A 1 107 ? -19.481 8.856 19.757 1.00 84.19 107 LEU A CA 1
ATOM 857 C C . LEU A 1 107 ? -19.150 9.999 18.774 1.00 84.19 107 LEU A C 1
ATOM 859 O O . LEU A 1 107 ? -19.022 9.711 17.581 1.00 84.19 107 LEU A O 1
ATOM 863 N N . PRO A 1 108 ? -18.892 11.252 19.206 1.00 84.50 108 PRO A N 1
ATOM 864 C CA . PRO A 1 108 ? -18.549 12.343 18.289 1.00 84.50 108 PRO A CA 1
ATOM 865 C C . PRO A 1 108 ? -17.266 12.091 17.494 1.00 84.50 108 PRO A C 1
ATOM 867 O O . PRO A 1 108 ? -17.105 12.592 16.385 1.00 84.50 108 PRO A O 1
ATOM 870 N N . ARG A 1 109 ? -16.359 11.269 18.033 1.00 81.19 109 ARG A N 1
ATOM 871 C CA . ARG A 1 109 ? -15.116 10.876 17.358 1.00 81.19 109 ARG A CA 1
ATOM 872 C C . ARG A 1 109 ? -15.348 9.889 16.216 1.00 81.19 109 ARG A C 1
ATOM 874 O O . ARG A 1 109 ? -14.490 9.769 15.349 1.00 81.19 109 ARG A O 1
ATOM 881 N N . VAL A 1 110 ? -16.487 9.197 16.218 1.00 79.94 110 VAL A N 1
ATOM 882 C CA . VAL A 1 110 ? -16.813 8.128 15.268 1.00 79.94 110 VAL A CA 1
ATOM 883 C C . VAL A 1 110 ? -17.890 8.549 14.251 1.00 79.94 110 VAL A C 1
ATOM 885 O O . VAL A 1 110 ? -17.973 7.959 13.177 1.00 79.94 110 VAL A O 1
ATOM 888 N N . ILE A 1 111 ? -18.625 9.638 14.520 1.00 68.38 111 ILE A N 1
ATOM 889 C CA . ILE A 1 111 ? -19.683 10.224 13.661 1.00 68.38 111 ILE A CA 1
ATOM 890 C C . ILE A 1 111 ? -19.215 10.609 12.242 1.00 68.38 111 ILE A C 1
ATOM 892 O O . ILE A 1 111 ? -20.009 10.694 11.308 1.00 68.38 111 ILE A O 1
ATOM 896 N N . ASN A 1 112 ? -17.916 10.824 12.038 1.00 66.81 112 ASN A N 1
ATOM 897 C CA . ASN A 1 112 ? -17.387 11.140 10.708 1.00 66.81 112 ASN A CA 1
ATOM 898 C C . ASN A 1 112 ? -17.159 9.898 9.830 1.00 66.81 112 ASN A C 1
ATOM 900 O O . ASN A 1 112 ? -16.822 10.035 8.653 1.00 66.81 112 ASN A O 1
ATOM 904 N N . HIS A 1 113 ? -17.321 8.686 10.368 1.00 66.69 113 HIS A N 1
ATOM 905 C CA . HIS A 1 113 ? -17.198 7.468 9.577 1.00 66.69 113 HIS A CA 1
ATOM 906 C C . HIS A 1 113 ? -18.528 7.080 8.931 1.00 66.69 113 HIS A C 1
ATOM 908 O O . HIS A 1 113 ? -19.588 7.166 9.545 1.00 66.69 113 HIS A O 1
ATOM 914 N N . TRP A 1 114 ? -18.454 6.569 7.701 1.00 56.69 114 TRP A N 1
ATOM 915 C CA . TRP A 1 114 ? -19.611 6.200 6.876 1.00 56.69 114 TRP A CA 1
ATOM 916 C C . TRP A 1 114 ? -20.615 5.260 7.571 1.00 56.69 114 TRP A C 1
ATOM 918 O O . TRP A 1 114 ? -21.808 5.352 7.312 1.00 56.69 114 TRP A O 1
ATOM 928 N N . PHE A 1 115 ? -20.162 4.398 8.488 1.00 64.62 115 PHE A N 1
ATOM 929 C CA . PHE A 1 115 ? -21.023 3.457 9.216 1.00 64.62 115 PHE A CA 1
ATOM 930 C C . PHE A 1 115 ? -21.854 4.101 10.339 1.00 64.62 115 PHE A C 1
ATOM 932 O O . PHE A 1 115 ? -22.775 3.475 10.851 1.00 64.62 115 PHE A O 1
ATOM 939 N N . SER A 1 116 ? -21.547 5.338 10.733 1.00 58.06 116 SER A N 1
ATOM 940 C CA . SER A 1 116 ? -22.328 6.082 11.730 1.00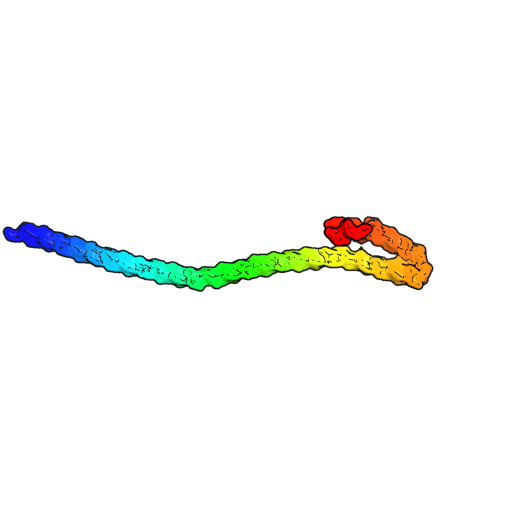 58.06 116 SER A CA 1
ATOM 941 C C . SER A 1 116 ? -23.524 6.828 11.127 1.00 58.06 116 SER A C 1
ATOM 943 O O . SER A 1 116 ? -24.407 7.239 11.865 1.00 58.06 116 SER A O 1
ATOM 945 N N . GLN A 1 117 ? -23.594 6.956 9.794 1.00 55.94 117 GLN A N 1
ATOM 946 C CA . GLN A 1 117 ? -24.703 7.615 9.087 1.00 55.94 117 GLN A CA 1
ATOM 947 C C . GLN A 1 117 ? -25.950 6.724 8.938 1.00 55.94 117 GLN A C 1
ATOM 949 O O . GLN A 1 117 ? -26.952 7.160 8.381 1.00 55.94 117 GLN A O 1
ATOM 954 N N . THR A 1 118 ? -25.879 5.460 9.369 1.00 49.66 118 THR A N 1
ATOM 955 C CA . THR A 1 118 ? -26.969 4.474 9.240 1.00 49.66 118 THR A CA 1
ATOM 956 C C . THR A 1 118 ? -27.647 4.140 10.577 1.00 49.66 118 THR A C 1
ATOM 958 O O . THR A 1 118 ? -28.519 3.273 10.598 1.00 49.66 118 THR A O 1
ATOM 961 N N . MET A 1 119 ? -27.261 4.799 11.677 1.00 43.56 119 MET A N 1
ATOM 962 C CA . MET A 1 119 ? -27.995 4.772 12.955 1.00 43.56 119 MET A CA 1
ATOM 963 C C . MET A 1 119 ? -28.798 6.054 13.130 1.00 43.56 119 MET A C 1
ATOM 965 O O . MET A 1 119 ? -29.924 5.944 13.660 1.00 43.56 119 MET A O 1
#